Protein AF-A0A528TKP8-F1 (afdb_monomer_lite)

Sequence (142 aa):
DKGATVLVEGSHSAHLYTILSGWAFRYKLLPDGRRQILNYSMPGDLIGLQGSLMGEMQHSVEALSPMLLCVFERDQLHELYRNYPGLAYDNTWMASREERMLDENLLSIGRRSALERTAYLVAFISSRARGAGLNGKRPVQI

Radius of gyration: 15.7 Å; chains: 1; bounding box: 36×34×38 Å

pLDDT: mean 90.9, std 10.3, range [46.22, 98.25]

Foldseek 3Di:
DAFDWPDAFFDQDQKKKAWQAAKKWKWDADPVRDIDTQGMDGGGAMDCPCCLVPRTHHIIMGTNDDTDIDIDGSVCVVVCVVPPVVVVVVVVVNVVVVVVVNVVVVCCVPPNDPVRSVVCVVVVVVVVCVVQVVPVPDRRDD

Structure (mmCIF, N/CA/C/O backbone):
data_AF-A0A528TKP8-F1
#
_entry.id   AF-A0A528TKP8-F1
#
loop_
_atom_site.group_PDB
_atom_site.id
_atom_site.type_symbol
_atom_site.label_atom_id
_atom_site.label_alt_id
_atom_site.label_comp_id
_atom_site.label_asym_id
_atom_site.label_entity_id
_atom_site.label_seq_id
_atom_site.pdbx_PDB_ins_code
_atom_site.Cartn_x
_atom_site.Cartn_y
_atom_site.Cartn_z
_atom_site.occupancy
_atom_site.B_iso_or_equiv
_atom_site.auth_seq_id
_atom_site.auth_comp_id
_atom_site.auth_asym_id
_atom_site.auth_atom_id
_atom_site.pdbx_PDB_model_num
ATOM 1 N N . ASP A 1 1 ? -11.233 -8.738 -10.133 1.00 93.06 1 ASP A N 1
ATOM 2 C CA . ASP A 1 1 ? -12.576 -8.402 -9.601 1.00 93.06 1 ASP A CA 1
ATOM 3 C C . ASP A 1 1 ? -12.547 -8.086 -8.115 1.00 93.06 1 ASP A C 1
ATOM 5 O O . ASP A 1 1 ? -11.527 -8.305 -7.472 1.00 93.06 1 ASP A O 1
ATOM 9 N N . LYS A 1 2 ? -13.651 -7.562 -7.565 1.00 96.31 2 LYS A N 1
ATOM 10 C CA . LYS A 1 2 ? -13.801 -7.354 -6.115 1.00 96.31 2 LYS A CA 1
ATOM 11 C C . LYS A 1 2 ? -13.635 -8.686 -5.370 1.00 96.31 2 LYS A C 1
ATOM 13 O O . LYS A 1 2 ? -14.217 -9.684 -5.778 1.00 96.31 2 LYS A O 1
ATOM 18 N N . GLY A 1 3 ? -12.886 -8.677 -4.271 1.00 96.50 3 GLY A N 1
ATOM 19 C CA . GLY A 1 3 ? -12.576 -9.854 -3.456 1.00 96.50 3 GLY A CA 1
ATOM 20 C C . GLY A 1 3 ? -11.454 -10.730 -4.019 1.00 96.50 3 GLY A C 1
ATOM 21 O O . GLY A 1 3 ? -11.067 -11.698 -3.375 1.00 96.50 3 GLY A O 1
ATOM 22 N N . ALA A 1 4 ? -10.911 -10.409 -5.199 1.00 97.12 4 ALA A N 1
ATOM 23 C CA . ALA A 1 4 ? -9.773 -11.138 -5.743 1.00 97.12 4 ALA A CA 1
ATOM 24 C C . ALA A 1 4 ? -8.485 -10.783 -4.988 1.00 97.12 4 ALA A C 1
ATOM 26 O O . ALA A 1 4 ? -8.229 -9.618 -4.665 1.00 97.12 4 ALA A O 1
ATOM 27 N N . THR A 1 5 ? -7.650 -11.789 -4.748 1.00 95.81 5 THR A N 1
ATOM 28 C CA . THR A 1 5 ? -6.320 -11.598 -4.173 1.00 95.81 5 THR A CA 1
ATOM 29 C C . THR A 1 5 ? -5.357 -11.087 -5.239 1.00 95.81 5 THR A C 1
ATOM 31 O O . THR A 1 5 ? -5.228 -11.683 -6.304 1.00 95.81 5 THR A O 1
ATOM 34 N N . VAL A 1 6 ? -4.678 -9.979 -4.944 1.00 94.69 6 VAL A N 1
ATOM 35 C CA . VAL A 1 6 ? -3.650 -9.380 -5.81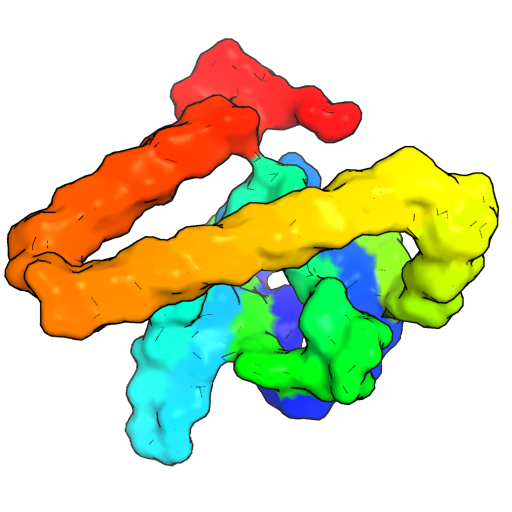0 1.00 94.69 6 VAL A CA 1
ATOM 36 C C . VAL A 1 6 ? -2.274 -9.954 -5.479 1.00 94.69 6 VAL A C 1
ATOM 38 O O . VAL A 1 6 ? -1.508 -10.293 -6.373 1.00 94.69 6 VAL A O 1
ATOM 41 N N . LEU A 1 7 ? -1.965 -10.078 -4.187 1.00 94.31 7 LEU A N 1
ATOM 42 C CA . LEU A 1 7 ? -0.733 -10.681 -3.683 1.00 94.31 7 LEU A CA 1
ATOM 43 C C . LEU A 1 7 ? -1.019 -11.480 -2.418 1.00 94.31 7 LEU A C 1
ATOM 45 O O . LEU A 1 7 ? -1.889 -11.110 -1.628 1.00 94.31 7 LEU A O 1
ATOM 49 N N . VAL A 1 8 ? -0.252 -12.548 -2.223 1.00 94.25 8 VAL A N 1
ATOM 50 C CA . VAL A 1 8 ? -0.347 -13.432 -1.058 1.00 94.25 8 VAL A CA 1
ATOM 51 C C . VAL A 1 8 ? 0.922 -13.290 -0.218 1.00 94.25 8 VAL A C 1
ATOM 53 O O . VAL A 1 8 ? 2.028 -13.233 -0.761 1.00 94.25 8 VAL A O 1
ATOM 56 N N . GLU A 1 9 ? 0.773 -13.237 1.103 1.00 93.62 9 GLU A N 1
ATOM 57 C CA . GLU A 1 9 ? 1.889 -13.359 2.046 1.00 93.62 9 GLU A CA 1
ATOM 58 C C . GLU A 1 9 ? 2.688 -14.649 1.788 1.00 93.62 9 GLU A C 1
ATOM 60 O O . GLU A 1 9 ? 2.119 -15.697 1.496 1.00 93.62 9 GLU A O 1
ATOM 65 N N . GLY A 1 10 ? 4.016 -14.565 1.842 1.00 91.25 10 GLY A N 1
ATOM 66 C CA . GLY A 1 10 ? 4.926 -15.663 1.509 1.00 91.25 10 GLY A CA 1
ATOM 67 C C . GLY A 1 10 ? 5.180 -15.859 0.008 1.00 91.25 10 GLY A C 1
ATOM 68 O O . GLY A 1 10 ? 6.039 -16.643 -0.399 1.00 91.25 10 GLY A O 1
ATOM 69 N N . SER A 1 11 ? 4.458 -15.138 -0.859 1.00 89.44 11 SER A N 1
ATOM 70 C CA . SER A 1 11 ? 4.724 -15.210 -2.295 1.00 89.44 11 SER A CA 1
ATOM 71 C C . SER A 1 11 ? 6.031 -14.506 -2.662 1.00 89.44 11 SER A C 1
ATOM 73 O O . SER A 1 11 ? 6.346 -13.411 -2.184 1.00 89.44 11 SER A O 1
ATOM 75 N N . HIS A 1 12 ? 6.758 -15.125 -3.588 1.00 84.44 12 HIS A N 1
ATOM 76 C CA . HIS A 1 12 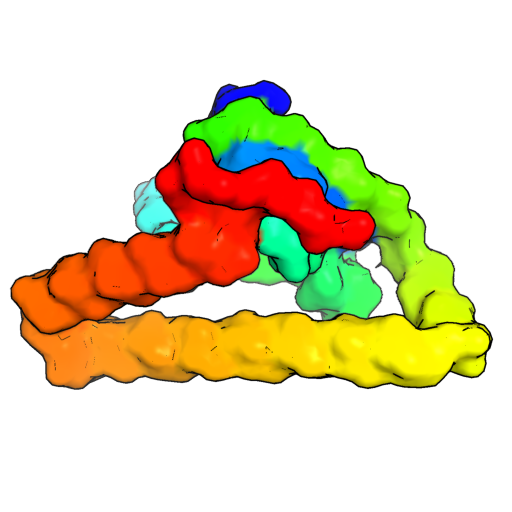? 7.932 -14.562 -4.252 1.00 84.44 12 HIS A CA 1
ATOM 77 C C . HIS A 1 12 ? 7.517 -13.951 -5.598 1.00 84.44 12 HIS A C 1
ATOM 79 O O . HIS A 1 12 ? 8.093 -14.262 -6.637 1.00 84.44 12 HIS A O 1
ATOM 85 N N . SER A 1 13 ? 6.440 -13.153 -5.596 1.00 74.38 13 SER A N 1
ATOM 86 C CA . SER A 1 13 ? 5.852 -12.601 -6.824 1.00 74.38 13 SER A CA 1
ATOM 87 C C . SER A 1 13 ? 6.906 -11.905 -7.690 1.00 74.38 13 SER A C 1
ATOM 89 O O . SER A 1 13 ? 7.643 -11.041 -7.213 1.00 74.38 13 SER A O 1
ATOM 91 N N . ALA A 1 14 ? 6.919 -12.243 -8.980 1.00 76.25 14 ALA A N 1
ATOM 92 C CA . ALA A 1 14 ? 7.749 -11.591 -9.990 1.00 76.25 14 ALA A CA 1
ATOM 93 C C . ALA A 1 14 ? 7.181 -10.232 -10.445 1.00 76.25 14 ALA A C 1
ATOM 95 O O . ALA A 1 14 ? 7.739 -9.604 -11.343 1.00 76.25 14 ALA A O 1
ATOM 96 N N . HIS A 1 15 ? 6.072 -9.773 -9.854 1.00 88.50 15 HIS A N 1
ATOM 97 C CA . HIS A 1 15 ? 5.334 -8.605 -10.326 1.00 88.50 15 HIS A CA 1
ATOM 98 C C . HIS A 1 15 ? 5.163 -7.512 -9.274 1.00 88.50 15 HIS A C 1
ATOM 100 O O . HIS A 1 15 ? 4.854 -7.773 -8.105 1.00 88.50 15 HIS A O 1
ATOM 106 N N . LEU A 1 16 ? 5.289 -6.284 -9.766 1.00 90.81 16 LEU A N 1
ATOM 107 C CA . LEU A 1 16 ? 4.909 -5.026 -9.144 1.00 90.81 16 LEU A CA 1
ATOM 108 C C . LEU A 1 16 ? 3.636 -4.516 -9.805 1.00 90.81 16 LEU A C 1
ATOM 110 O O . LEU A 1 16 ? 3.452 -4.685 -11.011 1.00 90.81 16 LEU A O 1
ATOM 114 N N . TYR A 1 17 ? 2.785 -3.849 -9.034 1.00 94.25 17 TYR A N 1
ATOM 115 C CA . TYR A 1 17 ? 1.551 -3.287 -9.561 1.00 94.25 17 TYR A CA 1
ATOM 116 C C . TYR A 1 17 ? 1.400 -1.827 -9.171 1.00 94.25 17 TYR A C 1
ATOM 118 O O . TYR A 1 17 ? 1.539 -1.490 -7.997 1.00 94.25 17 TYR A O 1
ATOM 126 N N . THR A 1 18 ? 1.022 -0.988 -10.128 1.00 94.75 18 THR A N 1
ATOM 127 C CA . THR A 1 18 ? 0.486 0.350 -9.851 1.00 94.75 18 THR A CA 1
ATOM 128 C C . THR A 1 18 ? -1.027 0.296 -9.947 1.00 94.75 18 THR A C 1
ATOM 130 O O . THR A 1 18 ? -1.580 -0.206 -10.930 1.00 94.75 18 THR A O 1
ATOM 133 N N . ILE A 1 19 ? -1.718 0.823 -8.939 1.00 95.69 19 ILE A N 1
ATOM 134 C CA . ILE A 1 19 ? -3.178 0.913 -8.972 1.00 95.69 19 ILE A CA 1
ATOM 135 C C . ILE A 1 19 ? -3.574 2.062 -9.901 1.00 95.69 19 ILE A C 1
ATOM 137 O O . ILE A 1 19 ? -3.259 3.219 -9.625 1.00 95.69 19 ILE A O 1
ATOM 141 N N . LEU A 1 20 ? -4.290 1.750 -10.983 1.00 94.94 20 LEU A N 1
ATOM 142 C CA . LEU A 1 20 ? -4.844 2.751 -11.900 1.00 94.94 20 LEU A CA 1
ATOM 143 C C . LEU A 1 20 ? -6.279 3.131 -11.515 1.00 94.94 20 LEU A C 1
ATOM 145 O O . LEU A 1 20 ? -6.686 4.283 -11.641 1.00 94.94 20 LEU A O 1
ATOM 149 N N . SER A 1 21 ? -7.060 2.168 -11.021 1.00 94.44 21 SER A N 1
ATOM 150 C CA . SER A 1 21 ? -8.407 2.409 -10.501 1.00 94.44 21 SER A CA 1
ATOM 151 C C . SER A 1 21 ? -8.799 1.382 -9.439 1.00 94.44 21 SER A C 1
ATOM 153 O O . SER A 1 21 ? -8.239 0.286 -9.371 1.00 94.44 21 SER A O 1
ATOM 155 N N . GLY A 1 22 ? -9.791 1.739 -8.624 1.00 94.38 22 GLY A N 1
ATOM 156 C CA . GLY A 1 22 ? -10.313 0.879 -7.567 1.00 94.38 22 GLY A CA 1
ATOM 157 C C . GLY A 1 22 ? -9.546 0.969 -6.249 1.00 94.38 22 GLY A C 1
ATOM 158 O O . GLY A 1 22 ? -8.686 1.825 -6.059 1.00 94.38 22 GLY A O 1
ATOM 159 N N . TRP A 1 23 ? -9.930 0.106 -5.313 1.00 96.00 23 TRP A N 1
ATOM 160 C CA . TRP A 1 23 ? -9.422 0.072 -3.947 1.00 96.00 23 TRP A CA 1
ATOM 161 C C . TRP A 1 23 ? -8.975 -1.334 -3.588 1.00 96.00 23 TRP A C 1
ATOM 163 O O . TRP A 1 23 ? -9.636 -2.308 -3.949 1.00 96.00 23 TRP A O 1
ATOM 173 N N . ALA A 1 24 ? -7.924 -1.422 -2.785 1.00 97.44 24 ALA A N 1
ATOM 174 C CA . ALA A 1 24 ? -7.497 -2.644 -2.121 1.00 97.44 24 ALA A CA 1
ATOM 175 C C . ALA A 1 24 ? -7.242 -2.386 -0.636 1.00 97.44 24 ALA A C 1
ATOM 177 O O . ALA A 1 24 ? -7.188 -1.243 -0.176 1.00 97.44 24 ALA A O 1
ATOM 178 N N . PHE A 1 25 ? -7.060 -3.459 0.120 1.00 96.94 25 PHE A N 1
ATOM 179 C CA . PHE A 1 25 ? -6.497 -3.381 1.458 1.00 96.94 25 PHE A CA 1
ATOM 180 C C . PHE A 1 25 ? -5.376 -4.398 1.623 1.00 96.94 25 PHE A C 1
ATOM 182 O O . PHE A 1 25 ? -5.409 -5.506 1.086 1.00 96.94 25 PHE A O 1
ATOM 189 N N . ARG A 1 26 ? -4.377 -3.995 2.401 1.00 96.12 26 ARG A N 1
ATOM 190 C CA . ARG A 1 26 ? -3.278 -4.835 2.853 1.00 96.12 26 ARG A CA 1
ATOM 191 C C . ARG A 1 26 ? -3.667 -5.495 4.166 1.00 96.12 26 ARG A C 1
ATOM 193 O O . ARG A 1 26 ? -4.162 -4.810 5.062 1.00 96.12 26 ARG A O 1
ATOM 200 N N . TYR A 1 27 ? -3.389 -6.783 4.321 1.00 97.31 27 TYR A N 1
ATOM 201 C CA . TYR A 1 27 ? -3.669 -7.491 5.566 1.00 97.31 27 TYR A CA 1
ATOM 202 C C . TYR A 1 27 ? -2.661 -8.597 5.877 1.00 97.31 27 TYR A C 1
ATOM 204 O O . TYR A 1 27 ? -1.964 -9.095 4.995 1.00 97.31 27 TYR A O 1
ATOM 212 N N . LYS A 1 28 ? -2.637 -8.993 7.151 1.00 97.12 28 LYS A N 1
ATOM 213 C CA . LYS A 1 28 ? -2.044 -10.247 7.628 1.00 97.12 28 LYS A CA 1
ATOM 214 C C . LYS A 1 28 ? -3.112 -11.149 8.224 1.00 97.12 28 LYS A C 1
ATOM 216 O O . LYS A 1 28 ? -4.104 -10.658 8.774 1.00 97.12 28 LYS A O 1
ATOM 221 N N . LEU A 1 29 ? -2.880 -12.452 8.134 1.00 95.94 29 LEU A N 1
ATOM 222 C CA . LEU A 1 29 ? -3.635 -13.459 8.871 1.00 95.94 29 LEU A CA 1
ATOM 223 C C . LEU A 1 29 ? -2.787 -13.963 10.032 1.00 95.94 29 LEU A C 1
ATOM 225 O O . LEU A 1 29 ? -1.603 -14.244 9.878 1.00 95.94 29 LEU A O 1
ATOM 229 N N . LEU A 1 30 ? -3.402 -14.064 11.201 1.00 95.81 30 LEU A N 1
ATOM 230 C CA . LEU A 1 30 ? -2.819 -14.762 12.335 1.00 95.81 30 LEU A CA 1
ATOM 231 C C . LEU A 1 30 ? -3.090 -16.270 12.206 1.00 95.81 30 LEU A C 1
ATOM 233 O O . LEU A 1 30 ? -4.066 -16.655 11.555 1.00 95.81 30 LEU A O 1
ATOM 237 N N . PRO A 1 31 ? -2.286 -17.137 12.853 1.00 95.06 31 PRO A N 1
ATOM 238 C CA . PRO A 1 31 ? -2.502 -18.588 12.821 1.00 95.06 31 PRO A CA 1
ATOM 239 C C . PRO A 1 31 ? -3.888 -19.033 13.313 1.00 95.06 31 PRO A C 1
ATOM 241 O O . PRO A 1 31 ? -4.365 -20.094 12.932 1.00 95.06 31 PRO A O 1
ATOM 244 N N . ASP A 1 32 ? -4.547 -18.214 14.137 1.00 96.06 32 ASP A N 1
ATOM 245 C CA . ASP A 1 32 ? -5.908 -18.442 14.638 1.00 96.06 32 ASP A CA 1
ATOM 246 C C . ASP A 1 32 ? -7.019 -17.961 13.679 1.00 96.06 32 ASP A C 1
ATOM 248 O O . ASP A 1 32 ? -8.197 -17.966 14.033 1.00 96.06 32 ASP A O 1
ATOM 252 N N . GLY A 1 33 ? -6.656 -17.520 12.471 1.00 93.56 33 GLY A N 1
ATOM 253 C CA . GLY A 1 33 ? -7.579 -17.058 11.436 1.00 93.56 33 GLY A CA 1
ATOM 254 C C . GLY A 1 33 ? -8.014 -15.598 11.572 1.00 93.56 33 GLY A C 1
ATOM 255 O O . GLY A 1 33 ? -8.703 -15.086 10.684 1.00 93.56 33 GLY A O 1
ATOM 256 N N . ARG A 1 34 ? -7.613 -14.880 12.631 1.00 97.06 34 ARG A N 1
ATOM 257 C CA . ARG A 1 34 ? -7.913 -13.446 12.733 1.00 97.06 34 ARG A CA 1
ATOM 258 C C . ARG A 1 34 ? -7.167 -12.665 11.657 1.00 97.06 34 ARG A C 1
ATOM 260 O O . ARG A 1 34 ? -5.980 -12.872 11.415 1.00 97.06 34 ARG A O 1
ATOM 267 N N . ARG A 1 35 ? -7.867 -11.707 11.048 1.00 96.31 35 ARG A N 1
ATOM 268 C CA . ARG A 1 35 ? -7.322 -10.817 10.021 1.00 96.31 35 ARG A CA 1
ATOM 269 C C . ARG A 1 35 ? -7.045 -9.435 10.590 1.00 96.31 35 ARG A C 1
ATOM 271 O O . ARG A 1 35 ? -7.951 -8.794 11.115 1.00 96.31 35 ARG A O 1
ATOM 278 N N . GLN A 1 36 ? -5.825 -8.950 10.397 1.00 96.31 36 GLN A N 1
ATOM 279 C CA . GLN A 1 36 ? -5.450 -7.574 10.700 1.00 96.31 36 GLN A CA 1
ATOM 280 C C . GLN A 1 36 ? -5.302 -6.791 9.397 1.00 96.31 36 GLN A C 1
ATOM 282 O O . GLN A 1 36 ? -4.406 -7.075 8.604 1.00 96.31 36 GLN A O 1
ATOM 287 N N . ILE A 1 37 ? -6.155 -5.785 9.188 1.00 95.88 37 ILE A N 1
ATOM 288 C CA . ILE A 1 37 ? -5.964 -4.809 8.108 1.00 95.88 37 ILE A CA 1
ATOM 289 C C . ILE A 1 37 ? -4.822 -3.875 8.516 1.00 95.88 37 ILE A C 1
ATOM 291 O O . ILE A 1 37 ? -4.824 -3.330 9.622 1.00 95.88 37 ILE A O 1
ATOM 295 N N . LEU A 1 38 ? -3.841 -3.724 7.630 1.00 95.25 38 LEU A N 1
ATOM 296 C CA . LEU A 1 38 ? -2.640 -2.919 7.850 1.00 95.25 38 LEU A CA 1
ATOM 297 C C . LEU A 1 38 ? -2.749 -1.538 7.202 1.00 95.25 38 LEU A C 1
ATOM 299 O O . LEU A 1 38 ? -2.343 -0.552 7.806 1.00 95.25 38 LEU A O 1
ATOM 303 N N . ASN A 1 39 ? -3.276 -1.463 5.978 1.00 93.94 39 ASN A N 1
ATOM 304 C CA . ASN A 1 39 ? -3.485 -0.207 5.256 1.00 93.94 39 ASN A CA 1
ATOM 305 C C . ASN A 1 39 ? -4.497 -0.401 4.113 1.00 93.94 39 ASN A C 1
ATOM 307 O O . ASN A 1 39 ? -4.813 -1.532 3.738 1.00 93.94 39 ASN A O 1
ATOM 311 N N . TYR A 1 40 ? -4.966 0.703 3.537 1.00 95.25 40 TYR A N 1
ATOM 312 C CA . TYR A 1 40 ? -5.770 0.735 2.316 1.00 95.25 40 TYR A CA 1
ATOM 313 C C . TYR A 1 40 ? -4.919 1.241 1.155 1.00 95.25 40 TYR A C 1
ATOM 315 O O . TYR A 1 40 ? -4.090 2.130 1.343 1.00 95.25 40 TYR A O 1
ATOM 323 N N . SER A 1 41 ? -5.147 0.707 -0.038 1.00 95.06 41 SER A N 1
ATOM 324 C CA . SER A 1 41 ? -4.433 1.100 -1.250 1.00 95.06 41 SER A CA 1
ATOM 325 C C . SER A 1 41 ? -5.407 1.666 -2.282 1.00 95.06 41 SER A C 1
ATOM 327 O O . SER A 1 41 ? -6.506 1.139 -2.466 1.00 95.06 41 SER A O 1
ATOM 329 N N . MET A 1 42 ? -5.009 2.765 -2.915 1.00 94.44 42 MET A N 1
ATOM 330 C CA . MET A 1 42 ? -5.806 3.600 -3.818 1.00 94.44 42 MET A CA 1
ATOM 331 C C . MET A 1 42 ? -5.010 3.905 -5.100 1.00 94.44 42 MET A C 1
ATOM 333 O O . MET A 1 42 ? -3.815 3.611 -5.154 1.00 94.44 42 MET A O 1
ATOM 337 N N . PRO A 1 43 ? -5.628 4.504 -6.136 1.00 95.19 43 PRO A N 1
ATOM 338 C CA . PRO A 1 43 ? -4.919 4.872 -7.354 1.00 95.19 43 PRO A CA 1
ATOM 339 C C . PRO A 1 43 ? -3.673 5.719 -7.078 1.00 95.19 43 PRO A C 1
ATOM 341 O O . PRO A 1 43 ? -3.716 6.652 -6.274 1.00 95.19 43 PRO A O 1
ATOM 344 N N . GLY A 1 44 ? -2.572 5.365 -7.740 1.00 91.31 44 GLY A N 1
ATOM 345 C CA . GLY A 1 44 ? -1.248 5.955 -7.523 1.00 91.31 44 GLY A CA 1
ATOM 346 C C . GLY A 1 44 ? -0.411 5.299 -6.416 1.00 91.31 44 GLY A C 1
ATOM 347 O O . GLY A 1 44 ? 0.698 5.759 -6.157 1.00 91.31 44 GLY A O 1
ATOM 348 N N . ASP A 1 45 ? -0.903 4.246 -5.756 1.00 93.62 45 ASP A N 1
ATOM 349 C CA . ASP A 1 45 ? -0.078 3.418 -4.870 1.00 93.62 45 ASP A CA 1
ATOM 350 C C . ASP A 1 45 ? 0.567 2.240 -5.615 1.00 93.62 45 ASP A C 1
ATOM 352 O O . ASP A 1 45 ? 0.017 1.713 -6.590 1.00 93.62 45 ASP A O 1
ATOM 356 N N . LEU A 1 46 ? 1.702 1.782 -5.076 1.00 93.31 46 LEU A N 1
ATOM 357 C CA . LEU A 1 46 ? 2.392 0.565 -5.493 1.00 93.31 46 LEU A CA 1
ATOM 358 C C . LEU A 1 46 ? 2.044 -0.628 -4.597 1.00 93.31 46 LEU A C 1
ATOM 360 O O . LEU A 1 46 ? 2.086 -0.556 -3.367 1.00 93.31 46 LEU A O 1
ATOM 364 N N . ILE A 1 47 ? 1.801 -1.773 -5.224 1.00 94.38 47 ILE A N 1
ATOM 365 C CA . ILE A 1 47 ? 1.659 -3.079 -4.584 1.00 94.38 47 ILE A CA 1
ATOM 366 C C . ILE A 1 47 ? 2.856 -3.948 -5.001 1.00 94.38 47 ILE A C 1
ATOM 368 O O . ILE A 1 47 ? 3.189 -4.035 -6.179 1.00 94.38 47 ILE A O 1
ATOM 372 N N . GLY A 1 48 ? 3.503 -4.609 -4.035 1.00 91.88 48 GLY A N 1
ATOM 373 C CA . GLY A 1 48 ? 4.588 -5.569 -4.298 1.00 91.88 48 GLY A CA 1
ATOM 374 C C . GLY A 1 48 ? 6.019 -5.040 -4.146 1.00 91.88 48 GLY A C 1
ATOM 375 O O . GLY A 1 48 ? 6.959 -5.828 -4.243 1.00 91.88 48 GLY A O 1
ATOM 376 N N . LEU A 1 49 ? 6.216 -3.743 -3.862 1.00 91.25 49 LEU A N 1
ATOM 377 C CA . LEU A 1 49 ? 7.559 -3.144 -3.744 1.00 91.25 49 LEU A CA 1
ATOM 378 C C . LEU A 1 49 ? 8.421 -3.816 -2.665 1.00 91.25 49 LEU A C 1
ATOM 380 O O . LEU A 1 49 ? 9.581 -4.133 -2.904 1.00 91.25 49 LEU A O 1
ATOM 384 N N . GLN A 1 50 ? 7.831 -4.104 -1.503 1.00 89.69 50 GLN A N 1
ATOM 385 C CA . GLN A 1 50 ? 8.528 -4.748 -0.387 1.00 89.69 50 GLN A CA 1
ATOM 386 C C . GLN A 1 50 ? 9.026 -6.156 -0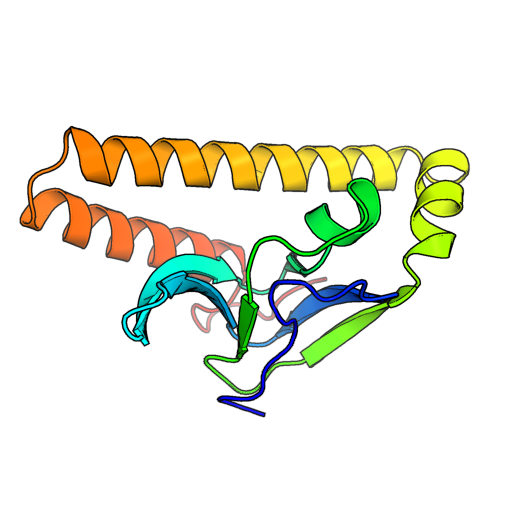.751 1.00 89.69 50 GLN A C 1
ATOM 388 O O . GLN A 1 50 ? 10.199 -6.447 -0.544 1.00 89.69 50 GLN A O 1
ATOM 393 N N . GLY A 1 51 ? 8.189 -7.006 -1.355 1.00 88.31 51 GLY A N 1
ATOM 394 C CA . GLY A 1 51 ? 8.628 -8.325 -1.831 1.00 88.31 51 GLY A CA 1
ATOM 395 C C . GLY A 1 51 ? 9.629 -8.234 -2.985 1.00 88.31 51 GLY A C 1
ATOM 396 O O . GLY A 1 51 ? 10.561 -9.029 -3.061 1.00 88.31 51 GLY A O 1
ATOM 397 N N . SER A 1 52 ? 9.510 -7.208 -3.829 1.00 86.31 52 SER A N 1
ATOM 398 C CA . SER A 1 52 ? 10.443 -6.982 -4.936 1.00 86.31 52 SER A CA 1
ATOM 399 C C . SER A 1 52 ? 11.859 -6.632 -4.470 1.00 86.31 52 SER A C 1
ATOM 401 O O . SER A 1 52 ? 12.838 -7.070 -5.076 1.00 86.31 52 SER A O 1
ATOM 403 N N . LEU A 1 53 ? 11.985 -5.892 -3.368 1.00 85.94 53 LEU A N 1
ATOM 404 C CA . LEU A 1 53 ? 13.281 -5.516 -2.798 1.00 85.94 53 LEU A CA 1
ATOM 405 C C . LEU A 1 53 ? 13.812 -6.540 -1.783 1.00 85.94 53 LEU A C 1
ATOM 407 O O . LEU A 1 53 ? 15.021 -6.710 -1.676 1.00 85.94 53 LEU A O 1
ATOM 411 N N . MET A 1 54 ? 12.930 -7.232 -1.053 1.00 86.31 54 MET A N 1
ATOM 412 C CA . MET A 1 54 ? 13.308 -8.110 0.068 1.00 86.31 54 MET A CA 1
ATOM 413 C C . MET A 1 54 ? 13.175 -9.612 -0.228 1.00 86.31 54 MET A C 1
ATOM 415 O O . MET A 1 54 ? 13.500 -10.426 0.628 1.00 86.31 54 MET A O 1
ATOM 419 N N . GLY A 1 55 ? 12.699 -10.002 -1.413 1.00 84.31 55 GLY A N 1
ATOM 420 C CA . GLY A 1 55 ? 12.585 -11.402 -1.839 1.00 84.31 55 GLY A CA 1
ATOM 421 C C . GLY A 1 55 ? 11.212 -12.029 -1.603 1.00 84.31 55 GLY A C 1
ATOM 422 O O . GLY A 1 55 ? 10.748 -12.768 -2.467 1.00 84.31 55 GLY A O 1
ATOM 423 N N . GLU A 1 56 ? 10.545 -11.689 -0.500 1.00 90.31 56 GLU A N 1
ATOM 424 C CA . GLU A 1 56 ? 9.282 -12.307 -0.087 1.00 90.31 56 GLU A CA 1
ATOM 425 C C . GLU A 1 56 ? 8.267 -11.267 0.414 1.00 90.31 56 GLU A C 1
ATOM 427 O O . GLU A 1 56 ? 8.590 -10.344 1.175 1.00 90.31 56 GLU A O 1
ATOM 432 N N . MET A 1 57 ? 7.008 -11.421 0.000 1.00 92.06 57 MET A N 1
ATOM 433 C CA . MET A 1 57 ? 5.905 -10.577 0.456 1.00 92.06 57 MET A CA 1
ATOM 434 C C . MET A 1 57 ? 5.517 -10.884 1.898 1.00 92.06 57 MET A C 1
ATOM 436 O O . MET A 1 57 ? 5.088 -11.986 2.220 1.00 92.06 57 MET A O 1
ATOM 440 N N . GLN A 1 58 ? 5.567 -9.872 2.761 1.00 92.75 58 GLN A N 1
ATOM 441 C CA . GLN A 1 58 ? 5.245 -10.013 4.184 1.00 92.75 58 GLN A CA 1
ATOM 442 C C . GLN A 1 58 ? 3.801 -9.617 4.493 1.00 92.75 58 GLN A C 1
ATOM 444 O O . GLN A 1 58 ? 3.540 -9.088 5.561 1.00 92.75 58 GLN A O 1
ATOM 449 N N . HIS A 1 59 ? 2.880 -9.719 3.540 1.00 94.81 59 HIS A N 1
ATOM 450 C CA . HIS A 1 59 ? 1.451 -9.442 3.707 1.00 94.81 59 HIS A CA 1
ATOM 451 C C . HIS A 1 59 ? 0.704 -9.826 2.430 1.00 94.81 59 HIS A C 1
ATOM 453 O O . HIS A 1 59 ? 1.289 -9.888 1.347 1.00 94.81 59 HIS A O 1
ATOM 459 N N . SER A 1 60 ? -0.608 -9.984 2.561 1.00 96.50 60 SER A N 1
ATOM 460 C CA . SER A 1 60 ? -1.520 -10.168 1.440 1.00 96.50 60 SER A CA 1
ATOM 461 C C . SER A 1 60 ? -2.185 -8.847 1.050 1.00 96.50 60 SER A C 1
ATOM 463 O O . SER A 1 60 ? -2.289 -7.912 1.854 1.00 96.50 60 SER A O 1
ATOM 465 N N . VAL A 1 61 ? -2.655 -8.775 -0.193 1.00 97.38 61 VAL A N 1
ATOM 466 C CA . VAL A 1 61 ? -3.440 -7.661 -0.729 1.00 97.38 61 VAL A CA 1
ATOM 467 C C . VAL A 1 61 ? -4.672 -8.216 -1.428 1.00 97.38 61 VAL A C 1
ATOM 469 O O . VAL A 1 61 ? -4.557 -9.078 -2.296 1.00 97.38 61 VAL A O 1
ATOM 472 N N . GLU A 1 62 ? -5.846 -7.708 -1.067 1.00 97.94 62 GLU A N 1
ATOM 473 C CA . GLU A 1 62 ? -7.134 -8.109 -1.642 1.00 97.94 62 GLU A CA 1
ATOM 474 C C . GLU A 1 62 ? -7.873 -6.884 -2.183 1.00 97.94 62 GLU A C 1
ATOM 476 O O . GLU A 1 62 ? -7.859 -5.803 -1.585 1.00 97.94 62 GLU A O 1
ATOM 481 N N . ALA A 1 63 ? -8.514 -7.061 -3.336 1.00 98.19 63 ALA A N 1
ATOM 482 C CA . ALA A 1 63 ? -9.303 -6.032 -3.986 1.00 98.19 63 ALA A CA 1
ATOM 483 C C . ALA A 1 63 ? -10.601 -5.759 -3.205 1.00 98.19 63 ALA A C 1
ATOM 485 O O . ALA A 1 63 ? -11.450 -6.633 -3.042 1.00 98.19 63 ALA A O 1
ATOM 486 N N . LEU A 1 64 ? -10.804 -4.517 -2.772 1.00 97.00 64 LEU A N 1
ATOM 487 C CA . LEU A 1 64 ? -12.025 -4.065 -2.096 1.00 97.00 64 LEU A CA 1
ATOM 488 C C . LEU A 1 64 ? -13.129 -3.664 -3.089 1.00 97.00 64 LEU A C 1
ATOM 490 O O . LEU A 1 64 ? -14.321 -3.721 -2.772 1.00 97.00 64 LEU A O 1
ATOM 494 N N . SER A 1 65 ? -12.737 -3.273 -4.300 1.00 96.06 65 SER A N 1
ATOM 495 C CA . SER A 1 65 ? -13.611 -2.954 -5.432 1.00 96.06 65 SER A CA 1
ATOM 496 C C . SER A 1 65 ? -13.082 -3.616 -6.710 1.00 96.06 65 SER A C 1
ATOM 498 O O . SER A 1 65 ? -11.993 -4.185 -6.686 1.00 96.06 65 SER A O 1
ATOM 500 N N . PRO A 1 66 ? -13.785 -3.534 -7.855 1.00 96.44 66 PRO A N 1
ATOM 501 C CA . PRO A 1 66 ? -13.136 -3.758 -9.144 1.00 96.44 66 PRO A CA 1
ATOM 502 C C . PRO A 1 66 ? -11.915 -2.837 -9.269 1.00 96.44 66 PRO A C 1
ATOM 504 O O . PRO A 1 66 ? -11.990 -1.673 -8.864 1.00 96.44 66 PRO A O 1
ATOM 507 N N . MET A 1 67 ? -10.802 -3.374 -9.766 1.00 96.06 67 MET A N 1
ATOM 508 C CA . MET A 1 67 ? -9.526 -2.670 -9.880 1.00 96.06 67 MET A CA 1
ATOM 509 C C . MET A 1 67 ? -8.959 -2.807 -11.285 1.00 96.06 67 MET A C 1
ATOM 511 O O . MET A 1 67 ? -9.092 -3.860 -11.908 1.00 96.06 67 MET A O 1
ATOM 515 N N . LEU A 1 68 ? -8.264 -1.762 -11.725 1.00 96.38 68 LEU A N 1
ATOM 516 C CA . LEU A 1 68 ? -7.365 -1.805 -12.868 1.00 96.38 68 LEU A CA 1
ATOM 517 C C . LEU A 1 68 ? -5.935 -1.639 -12.356 1.00 96.38 68 LEU A C 1
ATOM 519 O O . LEU A 1 68 ? -5.640 -0.678 -11.641 1.00 96.38 68 LEU A O 1
ATOM 523 N N . LEU A 1 69 ? -5.063 -2.574 -12.721 1.00 96.25 69 LEU A N 1
ATOM 524 C CA . LEU A 1 69 ? -3.667 -2.602 -12.303 1.00 96.25 69 LEU A CA 1
ATOM 525 C C . LEU A 1 69 ? -2.764 -2.494 -13.531 1.00 96.25 69 LEU A C 1
ATOM 527 O O . LEU A 1 69 ? -2.987 -3.187 -14.522 1.00 96.25 69 LEU A O 1
ATOM 531 N N . CYS A 1 70 ? -1.735 -1.656 -13.447 1.00 94.94 70 CYS A N 1
ATOM 532 C CA . CYS A 1 70 ? -0.599 -1.718 -14.360 1.00 94.94 70 CYS A CA 1
A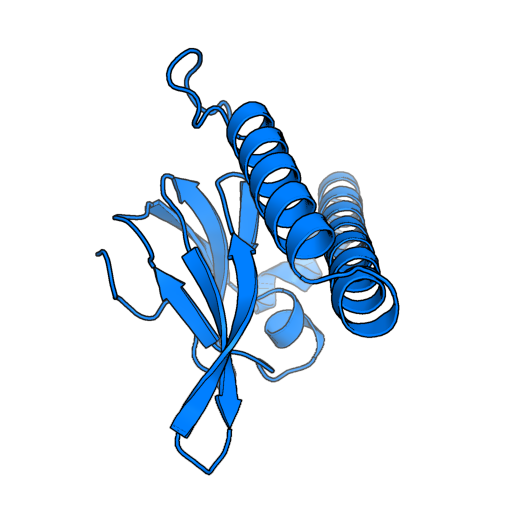TOM 533 C C . CYS A 1 70 ? 0.439 -2.666 -13.765 1.00 94.94 70 CYS A C 1
ATOM 535 O O . CYS A 1 70 ? 0.763 -2.527 -12.587 1.00 94.94 70 CYS A O 1
ATOM 537 N N . VAL A 1 71 ? 0.916 -3.629 -14.551 1.00 93.12 71 VAL A N 1
ATOM 538 C CA . VAL A 1 71 ? 1.839 -4.677 -14.099 1.00 93.12 71 VAL A CA 1
ATOM 539 C C . VAL A 1 71 ? 3.241 -4.376 -14.612 1.00 93.12 71 VAL A C 1
ATOM 541 O O . VAL A 1 71 ? 3.410 -4.072 -15.790 1.00 93.12 71 VAL A O 1
ATOM 544 N N . PHE A 1 72 ? 4.234 -4.518 -13.742 1.00 88.25 72 PHE A N 1
ATOM 545 C CA . PHE A 1 72 ? 5.649 -4.400 -14.076 1.00 88.25 72 PHE A CA 1
ATOM 546 C C . PHE A 1 72 ? 6.401 -5.629 -13.581 1.00 88.25 72 PHE A C 1
ATOM 548 O O . PHE A 1 72 ? 6.096 -6.177 -12.518 1.00 88.25 72 PHE A O 1
ATOM 555 N N . GLU A 1 73 ? 7.400 -6.058 -14.339 1.00 87.50 73 GLU A N 1
ATOM 556 C CA . GLU A 1 73 ? 8.290 -7.133 -13.915 1.00 87.50 73 GLU A CA 1
ATOM 557 C C . GLU A 1 73 ? 9.272 -6.619 -12.865 1.00 87.50 73 GLU A C 1
ATOM 559 O O . GLU A 1 73 ? 9.933 -5.594 -13.042 1.00 87.50 73 GLU A O 1
ATOM 564 N N . ARG A 1 74 ? 9.382 -7.357 -11.762 1.00 83.38 74 ARG A N 1
ATOM 565 C CA . ARG A 1 74 ? 10.294 -7.068 -10.654 1.00 83.38 74 ARG A CA 1
ATOM 566 C C . ARG A 1 74 ? 11.735 -6.912 -11.133 1.00 83.38 74 ARG A C 1
ATOM 568 O O . ARG A 1 74 ? 12.431 -6.015 -10.664 1.00 83.38 74 ARG A O 1
ATOM 575 N N . ASP A 1 75 ? 12.172 -7.769 -12.048 1.00 83.69 75 ASP A N 1
ATOM 576 C CA . ASP A 1 75 ? 13.568 -7.818 -12.493 1.00 83.69 75 ASP A CA 1
ATOM 577 C C . ASP A 1 75 ? 13.970 -6.548 -13.260 1.00 83.69 75 ASP A C 1
ATOM 579 O O . ASP A 1 75 ? 15.129 -6.134 -13.231 1.00 83.69 75 ASP A O 1
ATOM 583 N N . GLN A 1 76 ? 12.990 -5.846 -13.834 1.00 87.56 76 GLN A N 1
ATOM 584 C CA . GLN A 1 76 ? 13.192 -4.560 -14.499 1.00 87.56 76 GLN A CA 1
ATOM 585 C C . GLN A 1 76 ? 13.310 -3.391 -13.510 1.00 87.56 76 GLN A C 1
ATOM 587 O O . GLN A 1 76 ? 13.739 -2.304 -13.895 1.00 87.56 76 GLN A O 1
ATOM 592 N N . LEU A 1 77 ? 12.985 -3.581 -12.223 1.00 88.12 77 LEU A N 1
ATOM 593 C CA . LEU A 1 77 ? 13.085 -2.514 -11.225 1.00 88.12 77 LEU A CA 1
ATOM 594 C C . LEU A 1 77 ? 14.532 -2.031 -11.077 1.00 88.12 77 LEU A C 1
ATOM 596 O O . LEU A 1 77 ? 14.778 -0.833 -10.971 1.00 88.12 77 LEU A O 1
ATOM 600 N N . HIS A 1 78 ? 15.505 -2.941 -11.125 1.00 87.12 78 HIS A N 1
ATOM 601 C CA . HIS A 1 78 ? 16.914 -2.563 -11.043 1.00 87.12 78 HIS A CA 1
ATOM 602 C C . HIS A 1 78 ? 17.347 -1.708 -12.248 1.00 87.12 78 HIS A C 1
ATOM 604 O O . HIS A 1 78 ? 18.075 -0.723 -12.098 1.00 87.12 78 HIS A O 1
ATOM 610 N N . GLU A 1 79 ? 16.886 -2.054 -13.451 1.00 91.25 79 GLU A N 1
ATOM 611 C CA . GLU A 1 79 ? 17.140 -1.260 -14.657 1.00 91.25 79 GLU A CA 1
ATOM 612 C C . GLU A 1 79 ? 16.438 0.096 -14.602 1.00 91.25 79 GLU A C 1
ATOM 614 O O . GLU A 1 79 ? 17.045 1.105 -14.962 1.00 91.25 79 GLU A O 1
ATOM 619 N N . LEU A 1 80 ? 15.211 0.149 -14.071 1.00 91.19 80 LEU A N 1
ATOM 620 C CA . LEU A 1 80 ? 14.487 1.395 -13.831 1.00 91.19 80 LEU A CA 1
ATOM 621 C C . LEU A 1 80 ? 15.296 2.332 -12.932 1.00 91.19 80 LEU A C 1
ATOM 623 O O . LEU A 1 80 ? 15.482 3.498 -13.274 1.00 91.19 80 LEU A O 1
ATOM 627 N N . TYR A 1 81 ? 15.831 1.816 -11.822 1.00 91.25 81 TYR A N 1
ATOM 628 C CA . TYR A 1 81 ? 16.643 2.608 -10.896 1.00 91.25 81 TYR A CA 1
ATOM 629 C C . TYR A 1 81 ? 17.917 3.147 -11.554 1.00 91.25 81 TYR A C 1
ATOM 631 O O . TYR A 1 81 ? 18.322 4.275 -11.279 1.00 91.25 81 TYR A O 1
ATOM 639 N N . ARG A 1 82 ? 18.541 2.358 -12.436 1.00 94.00 82 ARG A N 1
ATOM 640 C CA . ARG A 1 82 ? 19.764 2.751 -13.146 1.00 94.00 82 ARG A CA 1
ATOM 641 C C . ARG A 1 82 ? 19.500 3.785 -14.242 1.00 94.00 82 ARG A C 1
ATOM 643 O O . ARG A 1 82 ? 20.266 4.735 -14.374 1.00 94.00 82 ARG A O 1
ATOM 650 N N . ASN A 1 83 ? 18.453 3.584 -15.037 1.00 96.69 83 ASN A N 1
ATOM 651 C CA . ASN A 1 83 ? 18.230 4.329 -16.276 1.00 96.69 83 ASN A CA 1
ATOM 652 C C . ASN A 1 83 ? 17.302 5.541 -16.091 1.00 96.69 83 ASN A C 1
ATOM 654 O O . ASN A 1 83 ? 17.359 6.476 -16.887 1.00 96.69 83 ASN A O 1
ATOM 658 N N . TYR A 1 84 ? 16.474 5.556 -15.040 1.00 95.94 84 TYR A N 1
ATOM 659 C CA . TYR A 1 84 ? 15.470 6.595 -14.787 1.00 95.94 84 TYR A CA 1
ATOM 660 C C . TYR A 1 84 ? 15.539 7.096 -13.333 1.00 95.94 84 TYR A C 1
ATOM 662 O O . TYR A 1 84 ? 14.657 6.800 -12.523 1.00 95.94 84 TYR A O 1
ATOM 670 N N . PRO A 1 85 ? 16.557 7.898 -12.972 1.00 94.69 85 PRO A N 1
ATOM 671 C CA . PRO A 1 85 ? 16.767 8.340 -11.590 1.00 94.69 85 PRO A CA 1
ATOM 672 C C . PRO A 1 85 ? 15.604 9.165 -11.017 1.00 94.69 85 PRO A C 1
ATOM 674 O O . PRO A 1 85 ? 15.357 9.108 -9.816 1.00 94.69 85 PRO A O 1
ATOM 677 N N . GLY A 1 86 ? 14.854 9.889 -11.858 1.00 96.31 86 GLY A N 1
ATOM 678 C CA . GLY A 1 86 ? 13.629 10.577 -11.429 1.00 96.31 86 GLY A CA 1
ATOM 679 C C . GLY A 1 86 ? 12.569 9.600 -10.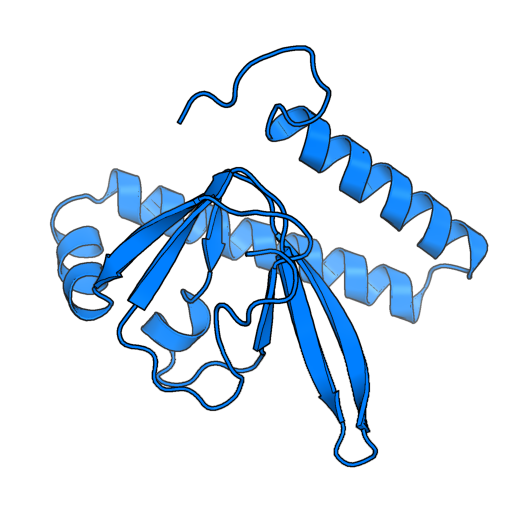909 1.00 96.31 86 GLY A C 1
ATOM 680 O O . GLY A 1 86 ? 12.091 9.751 -9.792 1.00 96.31 86 GLY A O 1
ATOM 681 N N . LEU A 1 87 ? 12.298 8.523 -11.656 1.00 92.31 87 LEU A N 1
ATOM 682 C CA . LEU A 1 87 ? 11.357 7.481 -11.227 1.00 92.31 87 LEU A CA 1
ATOM 683 C C . LEU A 1 87 ? 11.874 6.695 -10.014 1.00 92.31 87 LEU A C 1
ATOM 685 O O . LEU A 1 87 ? 11.094 6.261 -9.169 1.00 92.31 87 LEU A O 1
ATOM 689 N N . ALA A 1 88 ? 13.192 6.526 -9.895 1.00 93.12 88 ALA A N 1
ATOM 690 C CA . ALA A 1 88 ? 13.806 5.927 -8.712 1.00 93.12 88 ALA A CA 1
ATOM 691 C C . ALA A 1 88 ? 13.554 6.770 -7.447 1.00 93.12 88 ALA A C 1
ATOM 693 O O . ALA A 1 88 ? 13.235 6.230 -6.380 1.00 93.12 88 ALA A O 1
ATOM 694 N N . TYR A 1 89 ? 13.661 8.098 -7.569 1.00 95.19 89 TYR A N 1
ATOM 695 C CA . TYR A 1 89 ? 13.306 9.026 -6.500 1.00 95.19 89 TYR A CA 1
ATOM 696 C C . TYR A 1 89 ? 11.818 8.925 -6.155 1.00 95.19 89 TYR A C 1
ATOM 698 O O . TYR A 1 89 ? 11.486 8.787 -4.980 1.00 95.19 89 TYR A O 1
ATOM 706 N N . ASP A 1 90 ? 10.935 8.890 -7.155 1.00 92.94 90 ASP A N 1
ATOM 707 C CA . ASP A 1 90 ? 9.490 8.760 -6.939 1.00 92.94 90 ASP A CA 1
ATOM 708 C C . ASP A 1 90 ? 9.124 7.449 -6.222 1.00 92.94 90 ASP A C 1
ATOM 710 O O . ASP A 1 90 ? 8.309 7.449 -5.297 1.00 92.94 90 ASP A O 1
ATOM 714 N N . ASN A 1 91 ? 9.780 6.334 -6.562 1.00 92.06 91 ASN A N 1
ATOM 715 C CA . ASN A 1 91 ? 9.626 5.066 -5.840 1.00 92.06 91 ASN A CA 1
ATOM 716 C C . ASN A 1 91 ? 10.051 5.173 -4.374 1.00 92.06 91 ASN A C 1
ATOM 718 O O . ASN A 1 91 ? 9.361 4.674 -3.482 1.00 92.06 91 ASN A O 1
ATOM 722 N N . THR A 1 92 ? 11.168 5.852 -4.117 1.00 93.56 92 THR A N 1
ATOM 723 C CA . THR A 1 92 ? 11.660 6.089 -2.755 1.00 93.56 92 THR A CA 1
ATOM 724 C C . THR A 1 92 ? 10.692 6.980 -1.977 1.00 93.56 92 THR A C 1
ATOM 726 O O . THR A 1 92 ? 10.332 6.663 -0.846 1.00 93.56 92 THR A O 1
ATOM 729 N N . TRP A 1 93 ? 10.186 8.042 -2.606 1.00 94.38 93 TRP A N 1
ATOM 730 C CA . TRP A 1 93 ? 9.163 8.920 -2.044 1.00 94.38 93 TRP A CA 1
ATOM 731 C C . TRP A 1 93 ? 7.886 8.154 -1.678 1.00 94.38 93 TRP A C 1
ATOM 733 O O . TRP A 1 93 ? 7.342 8.337 -0.587 1.00 94.38 93 TRP A O 1
ATOM 743 N N . MET A 1 94 ? 7.420 7.255 -2.551 1.00 92.19 94 MET A N 1
ATOM 744 C CA . MET A 1 94 ? 6.268 6.394 -2.270 1.00 92.19 94 MET A CA 1
ATOM 745 C C . MET A 1 94 ? 6.524 5.450 -1.090 1.00 92.19 94 MET A C 1
ATOM 747 O O . MET A 1 94 ? 5.650 5.309 -0.235 1.00 92.19 94 MET A O 1
ATOM 751 N N . ALA A 1 95 ? 7.714 4.851 -0.994 1.00 93.25 95 ALA A N 1
ATOM 752 C CA . ALA A 1 95 ? 8.081 3.997 0.134 1.00 93.25 95 ALA A CA 1
ATOM 753 C C . ALA A 1 95 ? 8.104 4.772 1.466 1.00 93.25 95 ALA A C 1
ATOM 755 O O . ALA A 1 95 ? 7.482 4.336 2.434 1.00 93.25 95 ALA A O 1
ATOM 756 N N . SER A 1 96 ? 8.726 5.956 1.503 1.00 95.62 96 SER A N 1
ATOM 757 C CA . SER A 1 96 ? 8.729 6.826 2.691 1.00 95.62 96 SER A CA 1
ATOM 758 C C . SER A 1 96 ? 7.328 7.318 3.063 1.00 95.62 96 SER A C 1
ATOM 760 O O . SER A 1 96 ? 7.006 7.500 4.238 1.00 95.62 96 SER A O 1
ATOM 762 N N . ARG A 1 97 ? 6.450 7.518 2.073 1.00 92.81 97 ARG A N 1
ATOM 763 C CA . ARG A 1 97 ? 5.043 7.845 2.322 1.00 92.81 97 ARG A CA 1
ATOM 764 C C . ARG A 1 97 ? 4.316 6.692 3.020 1.00 92.81 97 ARG A C 1
ATOM 766 O O . ARG A 1 97 ? 3.567 6.961 3.955 1.00 92.81 97 ARG A O 1
ATOM 773 N N . GLU A 1 98 ? 4.534 5.445 2.601 1.00 92.44 98 GLU A N 1
ATOM 774 C CA . GLU A 1 98 ? 3.969 4.264 3.275 1.00 92.44 98 GLU A CA 1
ATOM 775 C C . GLU A 1 98 ? 4.513 4.105 4.702 1.00 92.44 98 GLU A C 1
ATOM 777 O O . GLU A 1 98 ? 3.735 3.844 5.617 1.00 92.44 98 GLU A O 1
ATOM 782 N N . GLU A 1 99 ? 5.811 4.334 4.922 1.00 95.19 99 GLU A N 1
ATOM 783 C CA . GLU A 1 99 ? 6.420 4.344 6.262 1.00 95.19 99 GLU A CA 1
ATOM 784 C C . GLU A 1 99 ? 5.725 5.354 7.186 1.00 95.19 99 GLU A C 1
ATOM 786 O O . GLU A 1 99 ? 5.243 4.996 8.259 1.00 95.19 99 GLU A O 1
ATOM 791 N N . ARG A 1 100 ? 5.527 6.592 6.717 1.00 94.69 100 ARG A N 1
ATOM 792 C CA . ARG A 1 100 ? 4.801 7.618 7.478 1.00 94.69 100 ARG A CA 1
ATOM 793 C C . ARG A 1 100 ? 3.359 7.213 7.808 1.00 94.69 100 ARG A C 1
ATOM 795 O O . ARG A 1 100 ? 2.832 7.591 8.854 1.00 94.69 100 ARG A O 1
ATOM 802 N N . MET A 1 101 ? 2.685 6.480 6.921 1.00 92.88 101 MET A N 1
ATOM 803 C CA . MET A 1 101 ? 1.340 5.958 7.204 1.00 92.88 101 MET A CA 1
ATOM 804 C C . MET A 1 101 ? 1.375 4.876 8.289 1.00 92.88 101 MET A C 1
ATOM 806 O O . MET A 1 101 ? 0.473 4.820 9.126 1.00 92.88 101 MET A O 1
ATOM 810 N N . LEU A 1 102 ? 2.413 4.035 8.302 1.00 94.06 102 LEU A N 1
ATOM 811 C CA . LEU A 1 102 ? 2.612 3.025 9.340 1.00 94.06 102 LEU A CA 1
ATOM 812 C C . LEU A 1 102 ? 2.861 3.661 10.712 1.00 94.06 102 LEU A C 1
ATOM 814 O O . LEU A 1 102 ? 2.260 3.205 11.685 1.00 94.06 102 LEU A O 1
ATOM 818 N N . ASP A 1 103 ? 3.639 4.742 10.789 1.00 96.19 103 ASP A N 1
ATOM 819 C CA . ASP A 1 103 ? 3.859 5.488 12.037 1.00 96.19 103 ASP A CA 1
ATOM 820 C C . ASP A 1 103 ? 2.546 6.010 12.634 1.00 96.19 103 ASP A C 1
ATOM 822 O O . ASP A 1 103 ? 2.287 5.875 13.832 1.00 96.19 103 ASP A O 1
ATOM 826 N N . GLU A 1 104 ? 1.663 6.556 11.799 1.00 95.12 104 GLU A N 1
ATOM 827 C CA . GLU A 1 104 ? 0.352 7.042 12.236 1.00 95.12 104 GLU A CA 1
ATOM 828 C C . GLU A 1 104 ? -0.591 5.914 12.671 1.00 95.12 104 GLU A C 1
ATOM 830 O O . GLU A 1 104 ? -1.381 6.074 13.613 1.00 95.12 104 GLU A O 1
ATOM 835 N N . ASN A 1 105 ? -0.510 4.755 12.017 1.00 93.94 105 ASN A N 1
ATOM 836 C CA . ASN A 1 105 ? -1.237 3.563 12.440 1.00 93.94 105 ASN A CA 1
ATOM 837 C C . ASN A 1 105 ? -0.713 3.059 13.793 1.00 93.94 105 ASN A C 1
ATOM 839 O O . ASN A 1 105 ? -1.511 2.738 14.676 1.00 93.94 105 ASN A O 1
ATOM 843 N N . LEU A 1 106 ? 0.605 3.061 14.003 1.00 96.19 106 LEU A N 1
ATOM 844 C CA . LEU A 1 106 ? 1.223 2.678 15.271 1.00 96.19 106 LEU A CA 1
ATOM 845 C C . LEU A 1 106 ? 0.857 3.654 16.400 1.00 96.19 106 LEU A C 1
ATOM 847 O O . LEU A 1 106 ? 0.443 3.221 17.479 1.00 96.19 106 LEU A O 1
ATOM 851 N N . LEU A 1 107 ? 0.910 4.965 16.141 1.00 96.62 107 LEU A N 1
ATOM 852 C CA . LEU A 1 107 ? 0.446 6.003 17.065 1.00 96.62 107 LEU A CA 1
ATOM 853 C C . LEU A 1 107 ? -1.028 5.802 17.428 1.00 96.62 107 LEU A C 1
ATOM 855 O O . LEU A 1 107 ? -1.404 5.901 18.599 1.00 96.62 107 LEU A O 1
ATOM 859 N N . SER A 1 108 ? -1.861 5.487 16.432 1.00 95.19 108 SER A N 1
ATOM 860 C CA . SER A 1 108 ? -3.276 5.189 16.645 1.00 95.19 108 SER A CA 1
ATOM 861 C C . SER A 1 108 ? -3.452 4.028 17.611 1.00 95.19 108 SER A C 1
ATOM 863 O O . SER A 1 108 ? -4.214 4.148 18.564 1.00 95.19 108 SER A O 1
ATOM 865 N N . ILE A 1 109 ? -2.731 2.926 17.404 1.00 94.50 109 ILE A N 1
ATOM 866 C CA . ILE A 1 109 ? -2.806 1.740 18.263 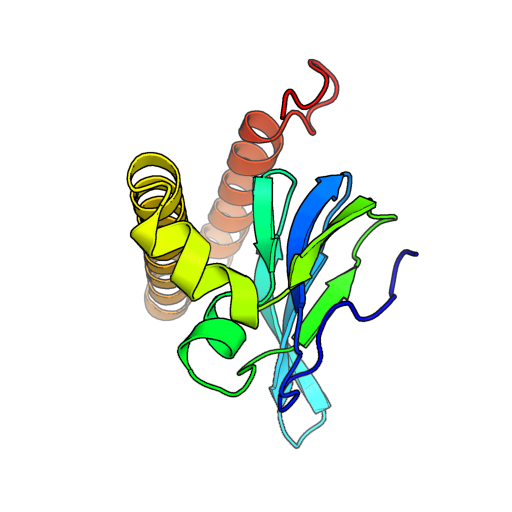1.00 94.50 109 ILE A CA 1
ATOM 867 C C . ILE A 1 109 ? -2.361 2.064 19.693 1.00 94.50 109 ILE A C 1
ATOM 869 O O . ILE A 1 109 ? -3.036 1.655 20.637 1.00 94.50 109 ILE A O 1
ATOM 873 N N . GLY A 1 110 ? -1.256 2.796 19.854 1.00 96.50 110 GLY A N 1
ATOM 874 C CA . GLY A 1 110 ? -0.638 3.015 21.160 1.00 96.50 110 GLY A CA 1
ATOM 875 C C . GLY A 1 110 ? -1.251 4.141 21.993 1.00 96.50 110 GLY A C 1
ATOM 876 O O . GLY A 1 110 ? -1.211 4.066 23.220 1.00 96.50 110 GLY A O 1
ATOM 877 N N . ARG A 1 111 ? -1.766 5.208 21.363 1.00 97.88 111 ARG A N 1
ATOM 878 C CA . ARG A 1 111 ? -2.056 6.479 22.060 1.00 97.88 111 ARG A CA 1
ATOM 879 C C . ARG A 1 111 ? -3.409 7.121 21.755 1.00 97.88 111 ARG A C 1
ATOM 881 O O . ARG A 1 111 ? -3.760 8.058 22.463 1.00 97.88 111 ARG A O 1
ATOM 888 N N . ARG A 1 112 ? -4.163 6.662 20.750 1.00 97.56 112 ARG A N 1
ATOM 889 C CA . ARG A 1 112 ? -5.503 7.198 20.441 1.00 97.56 112 ARG A CA 1
ATOM 890 C C . ARG A 1 112 ? -6.593 6.327 21.074 1.00 97.56 112 ARG A C 1
ATOM 892 O O . ARG A 1 112 ? -6.553 5.098 21.000 1.00 97.56 112 ARG A O 1
ATOM 899 N N . SER A 1 113 ? -7.607 6.963 21.649 1.00 98.25 113 SER A N 1
ATOM 900 C CA . SER A 1 113 ? -8.850 6.320 22.085 1.00 98.25 113 SER A CA 1
ATOM 901 C C . SER A 1 113 ? -9.616 5.711 20.904 1.00 98.25 113 SER A C 1
ATOM 903 O O . SER A 1 113 ? -9.372 6.029 19.739 1.00 98.25 113 SER A O 1
ATOM 905 N N . ALA A 1 114 ? -10.593 4.843 21.178 1.00 97.38 114 ALA A N 1
ATOM 906 C CA . ALA A 1 114 ? -11.400 4.223 20.124 1.00 97.38 114 ALA A CA 1
ATOM 907 C C . ALA A 1 114 ? -12.073 5.253 19.195 1.00 97.38 114 ALA A C 1
ATOM 909 O O . ALA A 1 114 ? -12.077 5.066 17.974 1.00 97.38 114 ALA A O 1
ATOM 910 N N . LEU A 1 115 ? -12.581 6.354 19.759 1.00 98.06 115 LEU A N 1
ATOM 911 C CA . LEU A 1 115 ? -13.197 7.434 18.992 1.00 98.06 115 LEU A CA 1
ATOM 912 C C . LEU A 1 115 ? -12.165 8.160 18.121 1.00 98.06 115 LEU A C 1
ATOM 914 O O . LEU A 1 115 ? -12.388 8.313 16.923 1.00 98.06 115 LEU A O 1
ATOM 918 N N . GLU A 1 116 ? -11.018 8.543 18.687 1.00 98.06 116 GLU A N 1
ATOM 919 C CA . GLU A 1 116 ? -9.949 9.230 17.949 1.00 98.06 116 GLU A CA 1
ATOM 920 C C . GLU A 1 116 ? -9.387 8.369 16.816 1.00 98.06 116 GLU A C 1
ATOM 922 O O . GLU A 1 116 ? -9.172 8.875 15.719 1.00 98.06 116 GLU A O 1
ATOM 927 N N . ARG A 1 117 ? -9.193 7.062 17.041 1.00 96.38 117 ARG A N 1
ATOM 928 C CA . ARG A 1 117 ? -8.748 6.126 15.992 1.00 96.38 117 ARG A CA 1
ATOM 929 C C . ARG A 1 117 ? -9.744 6.057 14.843 1.00 96.38 117 ARG A C 1
ATOM 931 O O . ARG A 1 117 ? -9.345 6.089 13.684 1.00 96.38 117 ARG A O 1
ATOM 938 N N . THR A 1 118 ? -11.034 5.985 15.163 1.00 96.38 118 THR A N 1
ATOM 939 C CA . THR A 1 118 ? -12.098 5.912 14.153 1.00 96.38 118 THR A CA 1
ATOM 940 C C . THR A 1 118 ? -12.192 7.219 13.367 1.00 96.38 118 THR A C 1
ATOM 942 O O . THR A 1 118 ? -12.210 7.199 12.137 1.00 96.38 118 THR A O 1
ATOM 945 N N . ALA A 1 119 ? -12.181 8.362 14.059 1.00 97.31 119 ALA A N 1
ATOM 946 C CA . ALA A 1 119 ? -12.197 9.681 13.435 1.00 97.31 119 ALA A CA 1
ATOM 947 C C . ALA A 1 119 ? -10.967 9.900 12.541 1.00 97.31 119 ALA A C 1
ATOM 949 O O . ALA A 1 119 ? -11.107 10.337 11.398 1.00 97.31 119 ALA A O 1
ATOM 950 N N . TYR A 1 120 ? -9.777 9.534 13.032 1.00 95.88 120 TYR A N 1
ATOM 951 C CA . TYR A 1 120 ? -8.538 9.590 12.264 1.00 95.88 120 TYR A CA 1
ATOM 952 C C . TYR A 1 120 ? -8.630 8.740 10.998 1.00 95.88 120 TYR A C 1
ATOM 954 O O . TYR A 1 120 ? -8.358 9.248 9.916 1.00 95.88 120 TYR A O 1
ATOM 962 N N . LEU A 1 121 ? -9.069 7.481 11.106 1.00 94.50 121 LEU A N 1
ATOM 963 C CA . LEU A 1 121 ? -9.184 6.579 9.962 1.00 94.50 121 LEU A CA 1
ATOM 964 C C . LEU A 1 121 ? -10.093 7.155 8.868 1.00 94.50 121 LEU A C 1
ATOM 966 O O . LEU A 1 121 ? -9.716 7.175 7.696 1.00 94.50 121 LEU A O 1
ATOM 970 N N . VAL A 1 122 ? -11.272 7.659 9.245 1.00 95.56 122 VAL A N 1
ATOM 971 C CA . VAL A 1 122 ? -12.221 8.269 8.300 1.00 95.56 122 VAL A CA 1
ATOM 972 C C . VAL A 1 122 ? -11.618 9.514 7.647 1.00 95.56 122 VAL A C 1
ATOM 974 O O . VAL A 1 122 ? -11.681 9.660 6.424 1.00 95.56 122 VAL A O 1
ATOM 977 N N . ALA A 1 123 ? -10.997 10.397 8.434 1.00 95.12 123 ALA A N 1
ATOM 978 C CA . ALA A 1 123 ? -10.360 11.609 7.923 1.00 95.12 123 ALA A CA 1
ATOM 979 C C . ALA A 1 123 ? -9.193 11.290 6.975 1.00 95.12 123 ALA A C 1
ATOM 981 O O . ALA A 1 123 ? -9.083 11.884 5.899 1.00 95.12 123 ALA A O 1
ATOM 982 N N . PHE A 1 124 ? -8.360 10.321 7.348 1.00 93.56 124 PHE A N 1
ATOM 983 C CA . PHE A 1 124 ? -7.216 9.853 6.579 1.00 93.56 124 PHE A CA 1
ATOM 984 C C . PHE A 1 124 ? -7.648 9.258 5.236 1.00 93.56 124 PHE A C 1
ATOM 986 O O . PHE A 1 124 ? -7.198 9.722 4.186 1.00 93.56 124 PHE A O 1
ATOM 993 N N . ILE A 1 125 ? -8.585 8.303 5.247 1.00 93.19 125 ILE A N 1
ATOM 994 C CA . ILE A 1 125 ? -9.126 7.691 4.027 1.00 93.19 125 ILE A CA 1
ATOM 995 C C . ILE A 1 125 ? -9.779 8.750 3.136 1.00 93.19 125 ILE A C 1
ATOM 997 O O . ILE A 1 125 ? -9.523 8.781 1.935 1.00 93.19 125 ILE A O 1
ATOM 1001 N N . SER A 1 126 ? -10.583 9.651 3.709 1.00 92.75 126 SER A N 1
ATOM 1002 C CA . SER A 1 126 ? -11.230 10.729 2.956 1.00 92.75 126 SER A CA 1
ATOM 1003 C C . SER A 1 126 ? -10.206 11.652 2.289 1.00 92.75 126 SER A C 1
ATOM 1005 O O . SER A 1 126 ? -10.354 11.997 1.118 1.00 92.75 126 SER A O 1
ATOM 1007 N N . SER A 1 127 ? -9.142 12.026 3.005 1.00 92.00 127 SER A N 1
ATOM 1008 C CA . SER A 1 127 ? -8.066 12.861 2.465 1.00 92.00 127 SER A CA 1
ATOM 1009 C C . SER A 1 127 ? -7.354 12.186 1.293 1.00 92.00 127 SER A C 1
ATOM 1011 O O . SER A 1 127 ? -7.203 12.790 0.229 1.00 92.00 127 SER A O 1
ATOM 1013 N N . ARG A 1 128 ? -6.997 10.906 1.447 1.00 91.50 128 ARG A N 1
ATOM 1014 C CA . ARG A 1 128 ? -6.346 10.124 0.390 1.00 91.50 128 ARG A CA 1
ATOM 1015 C C . ARG A 1 128 ? -7.244 9.926 -0.824 1.00 91.50 128 ARG A C 1
ATOM 1017 O O . ARG A 1 128 ? -6.803 10.171 -1.941 1.00 91.50 128 ARG A O 1
ATOM 1024 N N . ALA A 1 129 ? -8.516 9.597 -0.611 1.00 90.06 129 ALA A N 1
ATOM 1025 C CA . ALA A 1 129 ? -9.488 9.449 -1.689 1.00 90.06 129 ALA A CA 1
ATOM 1026 C C . ALA A 1 129 ? -9.659 10.748 -2.490 1.00 90.06 129 ALA A C 1
ATOM 1028 O O . ALA A 1 129 ? -9.777 10.705 -3.712 1.00 90.06 129 ALA A O 1
ATOM 1029 N N . ARG A 1 130 ? -9.630 11.917 -1.829 1.00 89.19 130 ARG A N 1
ATOM 1030 C CA . ARG A 1 130 ? -9.635 13.214 -2.526 1.00 89.19 130 ARG A CA 1
ATOM 1031 C C . ARG A 1 130 ? -8.381 13.416 -3.374 1.00 89.19 130 ARG A C 1
ATOM 1033 O O . ARG A 1 130 ? -8.512 13.854 -4.512 1.00 89.19 130 ARG A O 1
ATOM 1040 N N . GLY A 1 131 ? -7.201 13.111 -2.831 1.00 86.50 131 GLY A N 1
ATOM 1041 C CA . GLY A 1 131 ? -5.933 13.215 -3.561 1.00 86.50 131 GLY A CA 1
ATOM 1042 C C . GLY A 1 131 ? -5.875 12.289 -4.778 1.00 86.50 131 GLY A C 1
ATOM 1043 O O . GLY A 1 131 ? -5.401 12.695 -5.831 1.00 86.50 131 GLY A O 1
ATOM 1044 N N . ALA A 1 132 ? -6.448 11.092 -4.658 1.00 85.69 132 ALA A N 1
ATOM 1045 C CA . ALA A 1 132 ? -6.524 10.097 -5.722 1.00 85.69 132 ALA A CA 1
ATOM 1046 C C . ALA A 1 132 ? -7.706 10.298 -6.695 1.00 85.69 132 ALA A C 1
ATOM 1048 O O . ALA A 1 132 ? -7.998 9.403 -7.477 1.00 85.69 132 ALA A O 1
ATOM 1049 N N . GLY A 1 133 ? -8.441 11.418 -6.637 1.00 81.56 133 GLY A N 1
ATOM 1050 C CA . GLY A 1 133 ? -9.561 11.700 -7.555 1.00 81.56 133 GLY A CA 1
ATOM 1051 C C . GLY A 1 133 ? -10.819 10.837 -7.352 1.00 81.56 133 GLY A C 1
ATOM 1052 O O . GLY A 1 133 ? -11.754 10.890 -8.145 1.00 81.56 133 GLY A O 1
ATOM 1053 N N . LEU A 1 134 ? -10.904 10.072 -6.263 1.00 76.00 134 LEU A N 1
ATOM 1054 C CA . LEU A 1 134 ? -12.004 9.140 -5.971 1.00 76.00 134 LEU A CA 1
ATOM 1055 C C . LEU A 1 134 ? -13.238 9.810 -5.335 1.00 76.00 134 LEU A C 1
ATOM 1057 O O . LEU A 1 134 ? -14.176 9.137 -4.917 1.00 76.00 134 LEU A O 1
ATOM 1061 N N . ASN A 1 135 ? -13.261 11.141 -5.258 1.00 67.62 135 ASN A N 1
ATOM 1062 C CA . ASN A 1 135 ? -14.353 11.943 -4.694 1.00 67.62 135 ASN A CA 1
ATOM 1063 C C . ASN A 1 135 ? -15.379 12.424 -5.744 1.00 67.62 135 ASN A C 1
ATOM 1065 O O . ASN A 1 135 ? -16.174 13.321 -5.456 1.00 67.62 135 ASN A O 1
ATOM 1069 N N . GLY A 1 136 ? -15.344 11.865 -6.961 1.00 58.22 136 GLY A N 1
ATOM 1070 C CA . GLY A 1 136 ? -16.344 12.095 -8.010 1.00 58.22 136 GLY A CA 1
ATOM 1071 C C . GLY A 1 136 ? -16.271 13.452 -8.718 1.00 58.22 136 GLY A C 1
ATOM 1072 O O . GLY A 1 136 ? -17.181 13.776 -9.474 1.00 58.22 136 GLY A O 1
ATOM 1073 N N . LYS A 1 137 ? -15.225 14.263 -8.488 1.00 53.78 137 LYS A N 1
ATOM 1074 C CA . LYS A 1 137 ? -15.109 15.613 -9.080 1.00 53.78 137 LYS A CA 1
ATOM 1075 C C . LYS A 1 137 ? -14.010 15.772 -10.134 1.00 53.78 137 LYS A C 1
ATOM 1077 O O . LYS A 1 137 ? -14.040 16.763 -10.858 1.00 53.78 137 LYS A O 1
ATOM 1082 N N . ARG A 1 138 ? -13.055 14.841 -10.241 1.00 48.22 138 ARG A N 1
ATOM 1083 C CA . ARG A 1 138 ? -11.998 14.852 -11.269 1.00 48.22 138 ARG A CA 1
ATOM 1084 C C . ARG A 1 138 ? -11.582 13.422 -11.627 1.00 48.22 138 ARG A C 1
ATOM 1086 O O . ARG A 1 138 ? -11.430 12.627 -10.704 1.00 48.22 138 ARG A O 1
ATOM 1093 N N . PRO A 1 139 ? -11.384 13.088 -12.914 1.00 48.12 139 PRO A N 1
ATOM 1094 C CA . PRO A 1 139 ? -10.770 11.818 -13.280 1.00 48.12 139 PRO A CA 1
ATOM 1095 C C . PRO A 1 139 ? -9.337 11.756 -12.734 1.00 48.12 139 PRO A C 1
ATOM 1097 O O . PRO A 1 139 ? -8.649 12.779 -12.675 1.00 48.12 139 PRO A O 1
ATOM 1100 N N . VAL A 1 140 ? -8.911 10.559 -12.324 1.00 53.25 140 VAL A N 1
ATOM 1101 C CA . VAL A 1 140 ? -7.521 10.273 -11.947 1.00 53.25 140 VAL A CA 1
ATOM 1102 C C . VAL A 1 140 ? -6.647 10.590 -13.159 1.00 53.25 140 VAL A C 1
ATOM 1104 O O . VAL A 1 140 ? -6.835 9.987 -14.213 1.00 53.25 140 VAL A O 1
ATOM 1107 N N . GLN A 1 141 ? -5.754 11.571 -13.037 1.00 46.22 141 GLN A N 1
ATOM 1108 C CA . GLN A 1 141 ? -4.718 11.802 -14.041 1.00 46.22 141 GLN A CA 1
ATOM 1109 C C . GLN A 1 141 ? -3.478 11.052 -13.579 1.00 46.22 141 GLN A C 1
ATOM 1111 O O . GLN A 1 141 ? -2.967 11.325 -12.493 1.00 46.22 141 GLN A O 1
ATOM 1116 N N . ILE A 1 142 ? -3.100 10.051 -14.366 1.00 49.72 142 ILE A N 1
ATOM 1117 C CA . ILE A 1 142 ? -1.901 9.232 -14.190 1.00 49.72 142 ILE A CA 1
ATOM 1118 C C . ILE A 1 142 ? -0.878 9.738 -15.193 1.00 49.72 142 ILE A C 1
ATOM 1120 O O . ILE A 1 142 ? -1.294 9.951 -16.357 1.00 49.72 142 ILE A O 1
#

Secondary structure (DSSP, 8-state):
-TT-EEE-TT---SEEEEEEES-EEEEEE-TTS-EEEEEEE-TT-EESHHHHHHSS-SSEEEESS--EEEEEETTHHHHHHHH-HHHHHHHHHHHHHHHHHHHHHHHHHHH--HHHHHHHHHHHHHHHHHHTTTTSSS----